Protein AF-A0A0F9RWT1-F1 (afdb_monomer_lite)

Sequence (55 aa):
MLNPEEFEKVMEKESQRDCIQERHATMDDIKGELLRDLGYGKGIIIFNNTEKWYE

Foldseek 3Di:
DDDPVRLVVVLVVLCPDPQPLSSVVVNLVSVLVVCVVVPVVVVSVVVVPDDDPSD

Structure (mmCIF, N/CA/C/O backbone):
data_AF-A0A0F9RWT1-F1
#
_entry.id   AF-A0A0F9RWT1-F1
#
loop_
_atom_site.group_PDB
_atom_site.id
_atom_site.type_symbol
_atom_site.label_atom_id
_atom_site.label_alt_id
_atom_site.label_comp_id
_atom_site.label_asym_id
_atom_site.label_entity_id
_atom_site.label_seq_id
_atom_site.pdbx_PDB_ins_code
_atom_site.Cartn_x
_atom_site.Cartn_y
_atom_site.Cartn_z
_atom_site.occupancy
_atom_site.B_iso_or_equiv
_atom_site.auth_seq_id
_atom_site.auth_comp_id
_atom_site.auth_asym_id
_atom_site.auth_atom_id
_atom_site.pdbx_PDB_model_num
ATOM 1 N N . MET A 1 1 ? -2.150 -5.463 14.033 1.00 79.69 1 MET A N 1
ATOM 2 C CA . MET A 1 1 ? -1.785 -4.055 13.808 1.00 79.69 1 MET A CA 1
ATOM 3 C C . MET A 1 1 ? -0.359 -3.794 14.277 1.00 79.69 1 MET A C 1
ATOM 5 O O . MET A 1 1 ? -0.065 -4.049 15.440 1.00 79.69 1 MET A O 1
ATOM 9 N N . LEU A 1 2 ? 0.509 -3.341 13.368 1.00 87.06 2 LEU A N 1
ATOM 10 C CA . LEU A 1 2 ? 1.860 -2.861 13.689 1.00 87.06 2 LEU A CA 1
ATOM 11 C C . LEU A 1 2 ? 1.768 -1.557 14.489 1.00 87.06 2 LEU A C 1
ATOM 13 O O . LEU A 1 2 ? 0.851 -0.761 14.264 1.00 87.06 2 LEU A O 1
ATOM 17 N N . ASN A 1 3 ? 2.715 -1.313 15.392 1.00 93.69 3 ASN A N 1
ATOM 18 C CA . ASN A 1 3 ? 2.886 0.029 15.942 1.00 93.69 3 ASN A CA 1
ATOM 19 C C . ASN A 1 3 ? 3.553 0.964 14.899 1.00 93.69 3 ASN A C 1
ATOM 21 O O . ASN A 1 3 ? 4.075 0.479 13.892 1.00 93.69 3 ASN A O 1
ATOM 25 N N . PRO A 1 4 ? 3.545 2.296 15.101 1.00 94.44 4 PRO A N 1
ATOM 26 C CA . PRO A 1 4 ? 4.093 3.235 14.118 1.00 94.44 4 PRO A CA 1
ATOM 27 C C . PRO A 1 4 ? 5.562 2.987 13.738 1.00 94.44 4 PRO A C 1
ATOM 29 O O . PRO A 1 4 ? 5.894 3.046 12.558 1.00 94.44 4 PRO A O 1
ATOM 32 N N . GLU A 1 5 ? 6.426 2.655 14.702 1.00 96.88 5 GLU A N 1
ATOM 33 C CA . GLU A 1 5 ? 7.852 2.391 14.447 1.00 96.88 5 GLU A CA 1
ATOM 34 C C . GLU A 1 5 ? 8.064 1.073 13.689 1.00 96.88 5 GLU A C 1
ATOM 36 O O . GLU A 1 5 ? 8.948 0.957 12.841 1.00 96.88 5 GLU A O 1
ATOM 41 N N . GLU A 1 6 ? 7.260 0.054 13.992 1.00 95.38 6 GLU A N 1
ATOM 42 C CA . GLU A 1 6 ? 7.277 -1.221 13.272 1.00 95.38 6 GLU A CA 1
ATOM 43 C C . GLU A 1 6 ? 6.796 -1.048 11.832 1.00 95.38 6 GLU A C 1
ATOM 45 O O . GLU A 1 6 ? 7.405 -1.594 10.912 1.00 95.38 6 GLU A O 1
ATOM 50 N N . PHE A 1 7 ? 5.736 -0.262 11.630 1.00 95.38 7 PHE A N 1
ATOM 51 C CA . PHE A 1 7 ? 5.229 0.069 10.303 1.00 95.38 7 PHE A CA 1
ATOM 52 C C . PHE A 1 7 ? 6.285 0.801 9.471 1.00 95.38 7 PHE A C 1
ATOM 54 O O . PHE A 1 7 ? 6.537 0.411 8.333 1.00 95.38 7 PHE A O 1
ATOM 61 N N . GLU A 1 8 ? 6.946 1.809 10.045 1.00 96.75 8 GLU A N 1
ATOM 62 C CA . GLU A 1 8 ? 8.012 2.556 9.371 1.00 96.75 8 GLU A CA 1
ATOM 63 C C . GLU A 1 8 ? 9.153 1.637 8.922 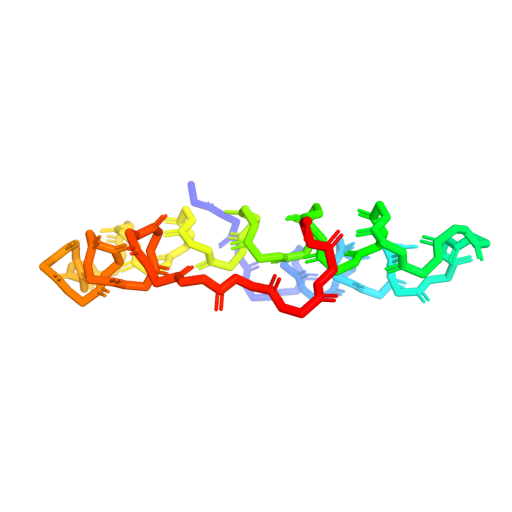1.00 96.75 8 GLU A C 1
ATOM 65 O O . GLU A 1 8 ? 9.512 1.644 7.747 1.00 96.75 8 GLU A O 1
ATOM 70 N N . LYS A 1 9 ? 9.652 0.765 9.809 1.00 97.38 9 LYS A N 1
ATOM 71 C CA . LYS A 1 9 ? 10.729 -0.188 9.482 1.00 97.38 9 LYS A CA 1
ATOM 72 C C . LYS A 1 9 ? 10.351 -1.148 8.357 1.00 97.38 9 LYS A C 1
ATOM 74 O O . LYS A 1 9 ? 11.179 -1.462 7.502 1.00 97.38 9 LYS A O 1
ATOM 79 N N . VAL A 1 10 ? 9.115 -1.647 8.362 1.00 96.69 10 VAL A N 1
ATOM 80 C CA . VAL A 1 10 ? 8.626 -2.554 7.315 1.00 96.69 10 VAL A CA 1
ATOM 81 C C . VAL A 1 10 ? 8.514 -1.815 5.979 1.00 96.69 10 VAL A C 1
ATOM 83 O O . VAL A 1 10 ? 8.988 -2.320 4.963 1.00 96.69 10 VAL A O 1
ATOM 86 N N . MET A 1 11 ? 7.956 -0.603 5.977 1.00 96.81 11 MET A N 1
ATOM 87 C CA . MET A 1 11 ? 7.830 0.217 4.769 1.00 96.81 11 MET A CA 1
ATOM 88 C C . MET A 1 11 ? 9.194 0.634 4.210 1.00 96.81 11 MET A C 1
ATOM 90 O O . MET A 1 11 ? 9.396 0.583 2.997 1.00 96.81 11 MET A O 1
ATOM 94 N N . GLU A 1 12 ? 10.145 0.995 5.073 1.00 97.62 12 GLU A N 1
ATOM 95 C CA . GLU A 1 12 ? 11.518 1.316 4.679 1.00 97.62 12 GLU A CA 1
ATOM 96 C C . GLU A 1 12 ? 12.192 0.106 4.030 1.00 97.62 12 GLU A C 1
ATOM 98 O O . GLU A 1 12 ? 12.758 0.231 2.945 1.00 97.62 12 GLU A O 1
ATOM 103 N N . LYS A 1 13 ? 12.055 -1.086 4.620 1.00 96.81 13 LYS A N 1
ATOM 104 C CA . LYS A 1 13 ? 12.593 -2.322 4.044 1.00 96.81 13 LYS A CA 1
ATOM 105 C C . LYS A 1 13 ? 12.020 -2.611 2.654 1.00 96.81 13 LYS A C 1
ATOM 107 O O . LYS A 1 13 ? 12.791 -2.855 1.728 1.00 96.81 13 LYS A O 1
ATOM 112 N N . GLU A 1 14 ? 10.698 -2.576 2.485 1.00 96.44 14 GLU A N 1
ATOM 113 C CA . GLU A 1 14 ? 10.087 -2.857 1.177 1.00 96.44 14 GLU A CA 1
ATOM 114 C C . GLU A 1 14 ? 10.413 -1.768 0.142 1.00 96.44 14 GLU A C 1
ATOM 116 O O . GLU A 1 14 ? 10.546 -2.073 -1.043 1.00 96.44 14 GLU A O 1
ATOM 121 N N . SER A 1 15 ? 10.654 -0.520 0.572 1.00 96.19 15 SER A N 1
ATOM 122 C CA . SER A 1 15 ? 11.052 0.575 -0.327 1.00 96.19 15 SER A CA 1
ATOM 123 C C . SER A 1 15 ? 12.360 0.305 -1.089 1.00 96.19 15 SER A C 1
ATOM 125 O O . SER A 1 15 ? 12.563 0.834 -2.189 1.00 96.19 15 SER A O 1
ATOM 127 N N . GLN A 1 16 ? 13.221 -0.551 -0.529 1.00 96.56 16 GLN A N 1
ATOM 128 C CA . GLN A 1 16 ? 14.519 -0.928 -1.091 1.00 96.56 16 GLN A CA 1
ATOM 129 C C . GLN A 1 16 ? 14.450 -2.132 -2.042 1.00 96.56 16 GLN A C 1
ATOM 131 O O . GLN A 1 16 ? 15.483 -2.562 -2.546 1.00 96.56 16 GLN A O 1
ATOM 136 N N . ARG A 1 17 ? 13.267 -2.70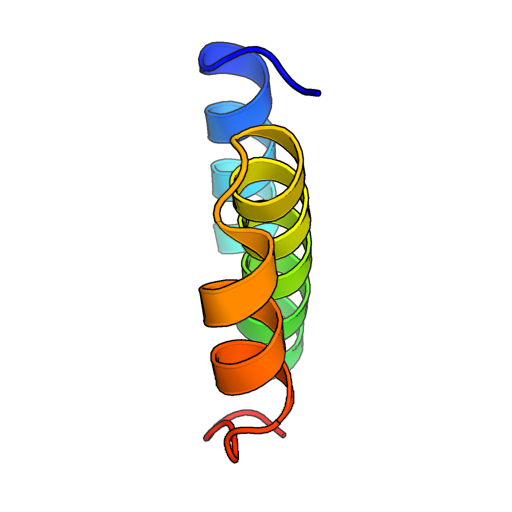7 -2.292 1.00 95.44 17 ARG A N 1
ATOM 137 C CA . ARG A 1 17 ? 13.126 -3.839 -3.216 1.00 95.44 17 ARG A CA 1
ATOM 138 C C . ARG A 1 17 ? 13.411 -3.403 -4.663 1.00 95.44 17 ARG A C 1
ATOM 140 O O . ARG A 1 17 ? 12.905 -2.376 -5.116 1.00 95.44 17 ARG A O 1
ATOM 147 N N . ASP A 1 18 ? 14.179 -4.220 -5.388 1.00 95.56 18 ASP A N 1
ATOM 148 C CA . ASP A 1 18 ? 14.644 -3.924 -6.754 1.00 95.56 18 ASP A CA 1
ATOM 149 C C . ASP A 1 18 ? 13.503 -3.826 -7.775 1.00 95.56 18 ASP A C 1
ATOM 151 O O . ASP A 1 18 ? 13.486 -2.945 -8.637 1.00 95.56 18 ASP A O 1
ATOM 155 N N . CYS A 1 19 ? 12.535 -4.742 -7.690 1.00 96.06 19 CYS A N 1
ATOM 156 C CA . CYS A 1 19 ? 11.402 -4.768 -8.602 1.00 96.06 19 CYS A CA 1
ATOM 157 C C . CYS A 1 19 ? 10.388 -3.695 -8.198 1.00 96.06 19 CYS A C 1
ATOM 159 O O . CYS A 1 19 ? 9.711 -3.812 -7.175 1.00 96.06 19 CYS A O 1
ATOM 161 N N . ILE A 1 20 ? 10.276 -2.649 -9.022 1.00 94.50 20 ILE A N 1
ATOM 162 C CA . ILE A 1 20 ? 9.395 -1.513 -8.752 1.00 94.50 20 ILE A CA 1
ATOM 163 C C . ILE A 1 20 ? 7.930 -1.943 -8.625 1.00 94.50 20 ILE A C 1
ATOM 165 O O . ILE A 1 20 ? 7.248 -1.465 -7.719 1.00 94.50 20 ILE A O 1
ATOM 169 N N . GLN A 1 21 ? 7.459 -2.867 -9.469 1.00 95.25 21 GLN A N 1
ATOM 170 C CA . GLN A 1 21 ? 6.087 -3.361 -9.384 1.00 95.25 21 GLN A CA 1
ATOM 171 C C . GLN A 1 21 ? 5.837 -4.093 -8.065 1.00 95.25 21 GLN A C 1
ATOM 173 O O . GLN A 1 21 ? 4.910 -3.749 -7.337 1.00 95.25 21 GLN A O 1
ATOM 178 N N . GLU A 1 22 ? 6.704 -5.045 -7.707 1.00 94.69 22 GLU A N 1
ATOM 179 C CA . GLU A 1 22 ? 6.571 -5.792 -6.451 1.00 94.69 22 GLU A CA 1
ATOM 180 C C . GLU A 1 22 ? 6.678 -4.891 -5.220 1.00 94.69 22 GLU A C 1
ATOM 182 O O . GLU A 1 22 ? 5.958 -5.099 -4.243 1.00 94.69 22 GLU A O 1
ATOM 187 N N . ARG A 1 23 ? 7.558 -3.883 -5.264 1.00 95.50 23 ARG A N 1
ATOM 188 C CA . ARG A 1 23 ? 7.691 -2.876 -4.209 1.00 95.50 23 ARG A CA 1
ATOM 189 C C . ARG A 1 23 ? 6.367 -2.160 -3.979 1.00 95.50 23 ARG A C 1
ATOM 191 O O . ARG A 1 23 ? 5.894 -2.103 -2.849 1.00 95.50 23 ARG A O 1
ATOM 198 N N . HIS A 1 24 ? 5.773 -1.621 -5.041 1.00 95.81 24 HIS A N 1
ATOM 199 C CA . HIS A 1 24 ? 4.520 -0.884 -4.927 1.00 95.81 24 HIS A CA 1
ATOM 200 C C . HIS A 1 24 ? 3.363 -1.783 -4.492 1.00 95.81 24 HIS A C 1
ATOM 202 O O . HIS A 1 24 ? 2.639 -1.403 -3.575 1.00 95.81 24 HIS A O 1
ATOM 208 N N . ALA A 1 25 ? 3.245 -2.982 -5.068 1.00 95.06 25 ALA A N 1
ATOM 209 C CA . ALA A 1 25 ? 2.224 -3.950 -4.682 1.00 95.06 25 ALA A CA 1
ATOM 210 C C . ALA A 1 25 ? 2.311 -4.302 -3.186 1.00 95.06 25 ALA A C 1
ATOM 212 O O . ALA A 1 25 ? 1.340 -4.139 -2.452 1.00 95.06 25 ALA A O 1
ATOM 213 N N . THR A 1 26 ? 3.502 -4.675 -2.709 1.00 95.50 26 THR A N 1
ATOM 214 C CA . THR A 1 26 ? 3.707 -5.086 -1.310 1.00 95.50 26 THR A CA 1
ATOM 215 C C . THR A 1 26 ? 3.455 -3.931 -0.336 1.00 95.50 26 THR A C 1
ATOM 217 O O . THR A 1 26 ? 2.797 -4.104 0.689 1.00 95.50 26 THR A O 1
ATOM 220 N N . MET A 1 27 ? 3.950 -2.729 -0.648 1.00 96.19 27 MET A N 1
ATOM 221 C CA . MET A 1 27 ? 3.742 -1.548 0.198 1.00 96.19 27 MET A CA 1
ATOM 222 C C . MET A 1 27 ? 2.265 -1.142 0.273 1.00 96.19 27 MET A C 1
ATOM 224 O O . MET A 1 27 ? 1.798 -0.699 1.326 1.00 96.19 27 MET A O 1
ATOM 228 N N . ASP A 1 28 ? 1.522 -1.289 -0.823 1.00 96.06 28 ASP A N 1
ATOM 229 C CA . ASP A 1 28 ? 0.093 -0.998 -0.843 1.00 96.06 28 ASP A CA 1
ATOM 230 C C . ASP A 1 28 ? -0.726 -2.027 -0.058 1.00 96.06 28 ASP A C 1
ATOM 232 O O . ASP A 1 28 ? -1.663 -1.620 0.633 1.00 96.06 28 ASP A O 1
ATOM 236 N N . ASP A 1 29 ? -0.336 -3.303 -0.064 1.00 94.56 29 ASP A N 1
ATOM 237 C CA . ASP A 1 29 ? -0.950 -4.332 0.782 1.00 94.56 29 ASP A CA 1
ATOM 238 C C . ASP A 1 29 ? -0.761 -4.013 2.273 1.00 94.56 29 ASP A C 1
ATOM 240 O O . ASP A 1 29 ? -1.738 -3.930 3.022 1.00 94.56 29 ASP A O 1
ATOM 244 N N . ILE A 1 30 ? 0.475 -3.715 2.696 1.00 95.62 30 ILE A N 1
ATOM 245 C CA . ILE A 1 30 ? 0.802 -3.366 4.092 1.00 95.62 30 ILE A CA 1
ATOM 246 C C . ILE A 1 30 ? 0.019 -2.125 4.549 1.00 95.62 30 ILE A C 1
ATOM 248 O O . ILE A 1 30 ? -0.581 -2.097 5.629 1.00 95.62 30 ILE A O 1
ATOM 252 N N . LYS A 1 31 ? -0.009 -1.079 3.714 1.00 94.56 31 LYS A N 1
ATOM 253 C CA . LYS A 1 31 ? -0.768 0.149 3.986 1.00 94.56 31 LYS A CA 1
ATOM 254 C C . LYS A 1 31 ? -2.275 -0.124 4.028 1.00 94.56 31 LYS A C 1
ATOM 256 O O . LYS A 1 31 ? -2.981 0.449 4.859 1.00 94.56 31 LYS A O 1
ATOM 261 N N . GLY A 1 32 ? -2.771 -0.979 3.137 1.00 94.38 32 GLY A N 1
ATOM 262 C CA . GLY A 1 32 ? -4.174 -1.363 3.050 1.00 94.38 32 GLY A CA 1
ATOM 263 C C . GLY A 1 32 ? -4.662 -2.101 4.294 1.00 94.38 32 GLY A C 1
ATOM 264 O O . GLY A 1 32 ? -5.754 -1.804 4.784 1.00 94.38 32 GLY A O 1
ATOM 265 N N . GLU A 1 33 ? -3.849 -3.006 4.843 1.00 93.12 33 GLU A N 1
ATOM 266 C CA . GLU A 1 33 ? -4.126 -3.686 6.112 1.00 93.12 33 GLU A CA 1
ATOM 267 C C . GLU A 1 33 ? -4.201 -2.697 7.279 1.00 93.12 33 GLU A C 1
ATOM 269 O O . GLU A 1 33 ? -5.200 -2.682 7.999 1.00 93.12 33 GLU A O 1
ATOM 274 N N . LEU A 1 34 ? -3.218 -1.795 7.412 1.00 93.75 34 LEU A N 1
ATOM 275 C CA . LEU A 1 34 ? -3.230 -0.768 8.461 1.00 93.75 34 LEU A CA 1
ATOM 276 C C . LEU A 1 34 ? -4.487 0.108 8.383 1.00 93.75 34 LEU A C 1
ATOM 278 O O . LEU A 1 34 ? -5.169 0.339 9.379 1.00 93.75 34 LEU A O 1
ATOM 282 N N . LEU A 1 35 ? -4.817 0.602 7.192 1.00 93.56 35 LEU A N 1
ATOM 283 C CA . LEU A 1 35 ? -5.981 1.462 6.997 1.00 93.56 35 LEU A CA 1
ATOM 284 C C . LEU A 1 35 ? -7.297 0.716 7.253 1.00 93.56 35 LEU A C 1
ATOM 286 O O . LEU A 1 35 ? -8.253 1.313 7.752 1.00 93.56 35 LEU A O 1
ATOM 290 N N . ARG A 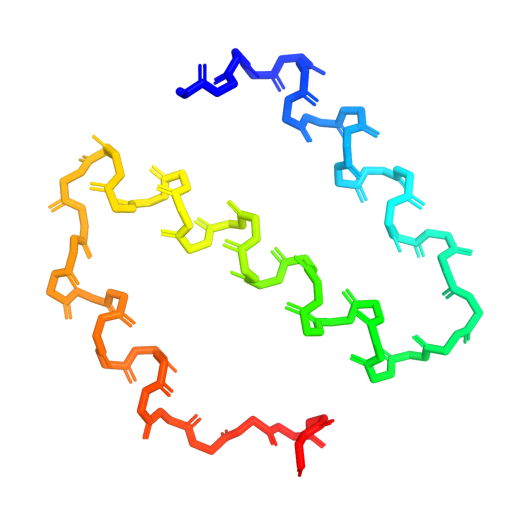1 36 ? -7.358 -0.587 6.959 1.00 93.50 36 ARG A N 1
ATOM 291 C CA . ARG A 1 36 ? -8.501 -1.432 7.317 1.00 93.50 36 ARG A CA 1
ATOM 292 C C . ARG A 1 36 ? -8.645 -1.558 8.833 1.00 93.50 36 ARG A C 1
ATOM 294 O O . ARG A 1 36 ? -9.753 -1.336 9.323 1.00 93.50 36 ARG A O 1
ATOM 301 N N . ASP A 1 37 ? -7.555 -1.837 9.547 1.00 92.12 37 ASP A N 1
ATOM 302 C CA . ASP A 1 37 ? -7.520 -1.921 11.016 1.00 92.12 37 ASP A CA 1
ATOM 303 C C . ASP A 1 37 ? -7.952 -0.594 11.672 1.00 92.12 37 ASP A C 1
ATOM 305 O O . ASP A 1 37 ? -8.650 -0.590 12.684 1.00 92.12 37 ASP A O 1
ATOM 309 N N . LEU A 1 38 ? -7.616 0.542 11.050 1.00 93.06 38 LEU A N 1
ATOM 310 C CA . LEU A 1 38 ? -8.015 1.887 11.487 1.00 93.06 38 LEU A CA 1
ATOM 311 C C . LEU A 1 38 ? -9.463 2.275 11.120 1.00 93.06 38 LEU A C 1
ATOM 313 O O . LEU A 1 38 ? -9.901 3.381 11.436 1.00 93.06 38 LEU A O 1
ATOM 317 N N . GLY A 1 39 ? -10.222 1.397 10.456 1.00 94.75 39 GLY A N 1
ATOM 318 C CA . GLY A 1 39 ? -11.637 1.616 10.133 1.00 94.75 39 GLY A CA 1
ATOM 319 C C . GLY A 1 39 ? -11.917 2.228 8.754 1.00 94.75 39 GLY A C 1
ATOM 320 O O . GLY A 1 39 ? -13.076 2.477 8.419 1.00 94.75 39 GLY A O 1
ATOM 321 N N . TYR A 1 40 ? -10.906 2.403 7.898 1.00 94.69 40 TYR A N 1
ATOM 322 C CA . TYR A 1 40 ? -11.061 2.930 6.532 1.00 94.69 40 TYR A CA 1
ATOM 323 C C . TYR A 1 40 ? -11.447 1.861 5.495 1.00 94.69 40 TYR A C 1
ATOM 325 O O . TYR A 1 40 ? -11.284 2.068 4.291 1.00 94.69 40 TYR A O 1
ATOM 333 N N . GLY A 1 41 ? -11.997 0.719 5.923 1.00 92.38 41 GLY A N 1
ATOM 334 C CA . GLY A 1 41 ? -12.261 -0.440 5.059 1.00 92.38 41 GLY A CA 1
ATOM 335 C C . GLY A 1 41 ? -13.034 -0.127 3.769 1.00 92.38 41 GLY A C 1
ATOM 336 O O . GLY A 1 41 ? -12.703 -0.668 2.719 1.00 92.38 41 GLY A O 1
ATOM 337 N N . LYS A 1 42 ? -14.004 0.803 3.801 1.00 92.06 42 LYS A N 1
ATOM 338 C CA . LYS A 1 42 ? -14.741 1.236 2.593 1.00 92.06 42 LYS A CA 1
ATOM 339 C C . LYS A 1 42 ? -13.835 1.898 1.549 1.00 92.06 42 LYS A C 1
ATOM 341 O O . LYS A 1 42 ? -13.979 1.620 0.364 1.00 92.06 42 LYS A O 1
ATOM 346 N N . GLY A 1 43 ? -12.904 2.748 1.985 1.00 90.62 43 GLY A N 1
ATOM 347 C CA . GLY A 1 43 ? -11.925 3.386 1.102 1.00 90.62 43 GLY A CA 1
ATOM 348 C C . GLY A 1 43 ? -10.928 2.377 0.534 1.00 90.62 43 GLY A C 1
ATOM 349 O O . GLY A 1 43 ? -10.599 2.445 -0.644 1.00 90.62 43 GLY A O 1
ATOM 350 N N . ILE A 1 44 ? -10.530 1.384 1.337 1.00 94.12 44 ILE A N 1
ATOM 351 C CA . ILE A 1 44 ? -9.632 0.306 0.897 1.00 94.12 44 ILE A CA 1
ATOM 352 C C . ILE A 1 44 ? -10.269 -0.596 -0.156 1.00 94.12 44 ILE A C 1
ATOM 354 O O . ILE A 1 44 ? -9.589 -1.005 -1.087 1.00 94.12 44 ILE A O 1
ATOM 358 N N . ILE A 1 45 ? -11.574 -0.862 -0.076 1.00 91.94 45 ILE A N 1
ATOM 359 C CA . ILE A 1 45 ? -12.277 -1.607 -1.131 1.00 91.94 45 ILE A CA 1
ATOM 360 C C . ILE A 1 45 ? -12.211 -0.855 -2.467 1.00 91.94 45 ILE A C 1
ATOM 362 O O . ILE A 1 45 ? -11.956 -1.466 -3.498 1.00 91.94 45 ILE A O 1
ATOM 366 N N . ILE A 1 46 ? -12.420 0.466 -2.454 1.00 93.44 46 ILE A N 1
ATOM 367 C CA . ILE A 1 46 ? -12.323 1.290 -3.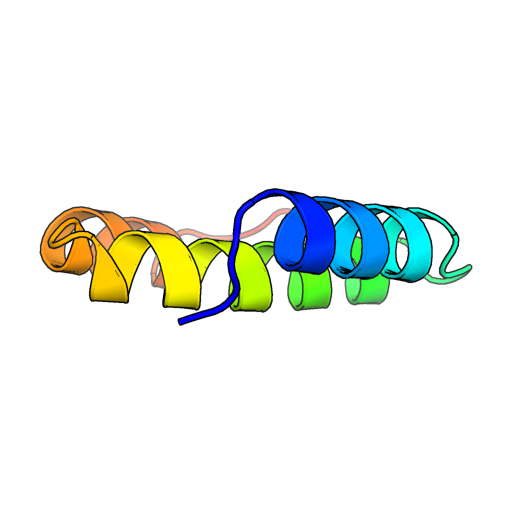668 1.00 93.44 46 ILE A CA 1
ATOM 368 C C . ILE A 1 46 ? -10.887 1.273 -4.199 1.00 93.44 46 ILE A C 1
ATOM 370 O O . ILE A 1 46 ? -10.678 1.026 -5.383 1.00 93.44 46 ILE A O 1
ATOM 374 N N . PHE A 1 47 ? -9.909 1.483 -3.317 1.00 92.44 47 PHE A N 1
ATOM 375 C CA . PHE A 1 47 ? -8.490 1.458 -3.657 1.00 92.44 47 PHE A CA 1
ATOM 376 C C . PHE A 1 47 ? -8.072 0.127 -4.305 1.00 92.44 47 PHE A C 1
ATOM 378 O O . PHE A 1 47 ? -7.482 0.137 -5.378 1.00 92.44 47 PHE A O 1
ATOM 385 N N . ASN A 1 48 ? -8.456 -1.009 -3.714 1.00 89.56 48 ASN A N 1
ATOM 386 C CA . ASN A 1 48 ? -8.119 -2.344 -4.221 1.00 89.56 48 ASN A CA 1
ATOM 387 C C . ASN A 1 48 ? -8.791 -2.690 -5.557 1.00 89.56 48 ASN A C 1
ATOM 389 O O . ASN A 1 48 ? -8.294 -3.547 -6.274 1.00 89.56 48 ASN A O 1
ATOM 393 N N . ASN A 1 49 ? -9.920 -2.056 -5.878 1.00 92.50 49 ASN A N 1
ATOM 394 C CA . ASN A 1 49 ? -10.638 -2.267 -7.137 1.00 92.50 49 ASN A CA 1
ATOM 395 C C . ASN A 1 49 ? -10.261 -1.240 -8.218 1.00 92.50 49 ASN A C 1
ATOM 397 O O . ASN A 1 49 ? -10.862 -1.236 -9.292 1.00 92.50 49 ASN A O 1
ATOM 401 N N . THR A 1 50 ? -9.331 -0.331 -7.925 1.00 93.88 50 THR A N 1
ATOM 402 C CA . THR A 1 50 ? -8.848 0.658 -8.889 1.00 93.88 50 THR A CA 1
ATOM 403 C C . THR A 1 50 ? -7.666 0.074 -9.653 1.00 93.88 50 THR A C 1
ATOM 405 O O . THR A 1 50 ? -6.792 -0.543 -9.050 1.00 93.88 50 THR A O 1
ATOM 408 N N . GLU A 1 51 ? -7.628 0.290 -10.968 1.00 94.81 51 GLU A N 1
ATOM 409 C CA . GLU A 1 51 ? -6.487 -0.090 -11.804 1.00 94.81 51 GLU A CA 1
ATOM 410 C C . GLU A 1 51 ? -5.208 0.577 -11.283 1.00 94.81 51 GLU A C 1
ATOM 412 O O . GLU A 1 51 ? -5.132 1.802 -11.130 1.00 94.81 51 GLU A O 1
ATOM 417 N N . LYS A 1 52 ? -4.206 -0.244 -10.981 1.00 92.31 52 LYS A N 1
ATOM 418 C CA . LYS A 1 52 ? -2.901 0.213 -10.519 1.00 92.31 52 LYS A CA 1
ATOM 419 C C . LYS A 1 52 ? -1.960 0.256 -11.708 1.00 92.31 52 LYS A C 1
ATOM 421 O O . LYS A 1 52 ? -1.921 -0.658 -12.514 1.00 92.31 52 LYS A O 1
ATOM 426 N N . TRP A 1 53 ? -1.135 1.294 -11.777 1.00 92.12 53 TRP A N 1
ATOM 427 C CA . TRP A 1 53 ? -0.157 1.443 -12.859 1.00 92.12 53 TRP A CA 1
ATOM 428 C C . TRP A 1 53 ? 0.916 0.339 -12.875 1.00 92.12 53 TRP A C 1
ATOM 430 O O . TRP A 1 53 ? 1.635 0.201 -13.862 1.00 92.12 53 TRP A O 1
ATOM 440 N N . TYR A 1 54 ? 1.071 -0.374 -11.756 1.00 88.31 54 TYR A N 1
ATOM 441 C CA . TYR A 1 54 ? 2.070 -1.418 -11.546 1.00 88.31 54 TYR A CA 1
ATOM 442 C C . TYR A 1 54 ? 1.504 -2.843 -11.663 1.00 88.31 54 TYR A C 1
ATOM 444 O O . TYR A 1 54 ? 2.259 -3.791 -11.443 1.00 88.31 54 TYR A O 1
ATOM 452 N N . GLU A 1 55 ? 0.211 -2.983 -11.971 1.00 73.50 55 GLU A N 1
ATOM 453 C CA . GLU A 1 55 ? -0.471 -4.258 -12.241 1.00 73.50 55 GLU A CA 1
ATOM 454 C C . GLU A 1 55 ? -0.738 -4.440 -13.741 1.00 73.50 55 GLU A C 1
ATOM 456 O O . GLU A 1 55 ? -0.913 -3.422 -14.449 1.00 73.50 55 GLU A O 1
#

Organism: NCBI:txid412755

Secondary structure (DSSP, 8-state):
---HHHHHHHHHHHHT-S-HHHHHHHHHHHHHHHHHHTT-HHHHHHHHTSPPTT-

pLDDT: mean 93.66, std 3.99, range [73.5, 97.62]

Radius of gyration: 11.74 Å; chains: 1; bounding box: 29×9×29 Å

=== Feature glossary ===
Annotated list of the representations used here:

Nearest PDB structures. The Foldseek neighbor list gives the closest experimentally determined structures in the PDB, ranked by structural alignment. TM-score near 1 means near-identical fold; near 0.3 means only rough topology match. This is how one finds what a novel AlphaFold prediction most resembles in the solved-structure universe.

Foldseek 3Di. Foldseek's 3Di representation compresses backbone geometry into a per-residue letter drawn from a learned twenty-state alphabet. It captures the tertiary interaction pattern around each residue — which residues are packed against it in space, regardless of where they are in sequence.

Radius of gyration, Cα contacts, bounding box. Radius of gyration (Rg) is the root-mean-square distance of Cα atoms from their centroid — a single number for overall size and compactness. A globular domai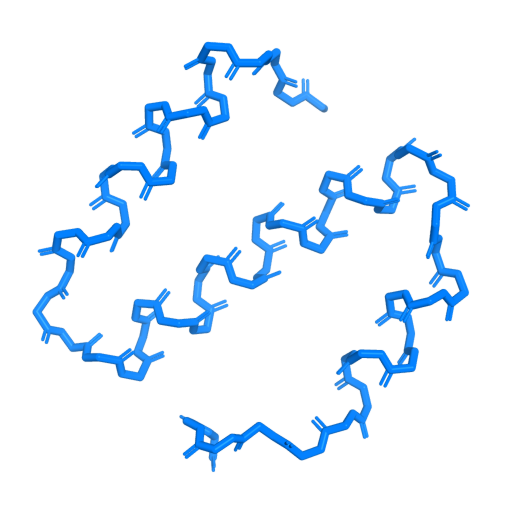n of N residues has Rg ≈ 2.2·N^0.38 Å; an extended or disordered chain has a much larger Rg. The Cα contact count is the number of residue pairs whose Cα atoms are within 8 Å and are more than four positions apart in sequence — a standard proxy for tertiary packing density. The bounding box is the smallest axis-aligned box enclosing all Cα atoms.

InterPro / GO / CATH / organism. The annotation block draws on four external resources. InterPro: which protein families and domains the sequence belongs to. GO: standardized terms for what the protein does, what process it participates in, and where in the cell it acts. CATH: which structural fold it has in the CATH hierarchy. Organism: the species of origin.

mmCIF coordinates. The mmCIF block holds the 3D Cartesian coordinates of each backbone atom (N, Cα, C, O) in ångströms. mmCIF is the PDB's canonical archive format — a tagged-loop text representation of the atomic model.

pLDDT. pLDDT is the predicted lDDT-Cα score: AlphaFold's confidence that the local environment of each residue (all inter-atomic distances within 15 Å) is correctly placed. It is a per-residue number between 0 and 100, with higher meaning more reliable.

Backbone torsions (φ/ψ). φ (phi) and ψ (psi) are the two rotatable backbone dihedrals per residue: φ is the C(i-1)–N–Cα–C torsion, ψ is the N–Cα–C–N(i+1) torsion, both in degrees on (−180°, 180°]. α-helical residues cluster near (−60°, −45°); β-strand residues near (−120°, +130°). A Ramachandran plot is simply a scatter of (φ, ψ) for every residue.

B-factor. For experimental (PDB) structures, the B-factor (temperature factor) quantifies the positional spread of each atom in the crystal — a combination of thermal vibration and static disorder — in units of Å². High B-factors mark flexible loops or poorly resolved regions; low B-factors mark the rigid, well-ordered core.

Secondary structure (3-state, P-SEA). SS3 is a coarse helix/strand/coil call (letters a/b/c) made by the P-SEA algorithm from inter-Cα distances and dihedrals. It is less detailed 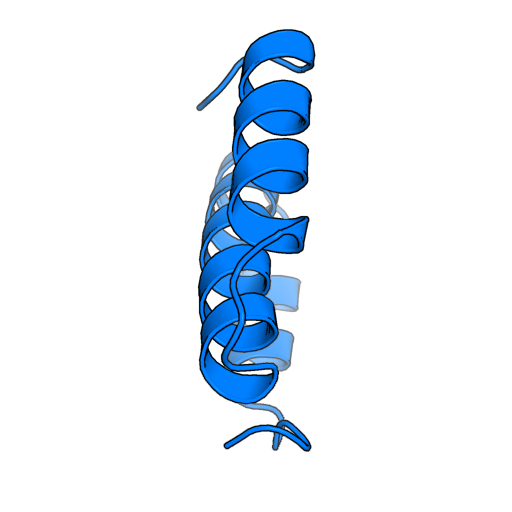than DSSP but needs only Cα positions.

Predicted aligned error. Predicted aligned error is AlphaFold's pairwise confidence. Unlike pLDDT (per-residue), PAE is per-residue-pair and captures whether two parts of the structure are correctly placed relative to each other. Units are ångströms of expected positional error.

Solvent-accessible surface area. Solvent-accessible surface area (SASA) is the area in Å² traced out by the centre of a 1.4 Å probe sphere (a water molecule) rolled over the protein's van der Waals surface (Shrake–Rupley / Lee–Richards construction). Buried residues have near-zero SASA; fully exposed residues can exceed 200 Å². The total SASA scales roughly with the number of surface residues.

Secondary structure (8-state, DSSP). The SS8 string is DSSP's per-residue secondary-structure call. α-helix (H) means an i→i+4 H-bond ladder; β-strand (E) means the residue participates in a β-sheet; 3₁₀ (G) and π (I) are tighter and wider helices; T/S are turns/bends; '-' is loop.

Rendered structure images. Structure images are PyMOL renders from six orthogonal camera directions. Cartoon representation draws helices as coils and strands as arrows; sticks shows the backbone as bonds; surface shows the solvent-excluded envelope. Rainbow coloring maps sequence position to hue (blue→red, N→C); chain coloring assigns a distinct color per polypeptide.

Sequence. The amino-acid sequence is the protein's primary structure: the linear order of residues from the N-terminus to the C-terminus, written in one-letter code. Everything else here — the 3D coordinates, the secondary structure, the domain annotations — is ultimately a consequence of this string.

Contact-map, Ramachandran, and PAE plots. Three diagnostic plots accompany the record. The Cα contact map visualizes the tertiary structure as a 2D adjacency matrix (8 Å cutoff, sequence-local contacts suppressed). The Ramachandran plot shows the distribution of backbone (φ, ψ) torsions, with points in the α and β basins reflecting secondary structure content. The PAE plot shows AlphaFold's inter-residue confidence as a color matrix.